Protein AF-A0A4W3GE99-F1 (afdb_monomer)

InterPro domains:
  IPR026507 Piercer of microtubule wall 1/2 [PF14892] (20-109)
  IPR026507 Piercer of microtubule wall 1/2 [PTHR20899] (20-119)

Solvent-accessible surface area (backbone atoms only — not comparable to full-atom values): 10027 Å² total; per-residue (Å²): 135,86,83,80,80,75,81,82,78,76,76,75,73,76,76,73,79,79,79,70,74,77,75,76,92,58,50,24,65,79,81,41,86,54,49,93,77,43,58,66,68,51,36,33,36,82,75,63,76,88,41,48,64,73,96,64,61,80,92,73,64,55,80,74,60,59,64,56,27,62,61,70,45,59,89,74,43,65,47,67,65,89,79,82,83,57,64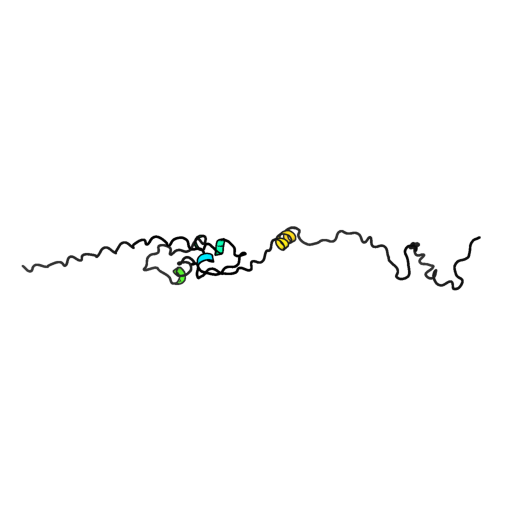,69,59,56,57,52,61,73,71,55,79,90,77,90,84,78,78,92,76,78,74,89,79,58,97,87,56,62,100,82,64,73,84,66,83,81,53,92,89,58,93,65,84,88,70,64,93,80,64,81,84,85,78,133

pLDDT: mean 76.04, std 18.62, range [34.34, 95.44]

Organism: Callorhinchus milii (NCBI:txid7868)

Foldseek 3Di:
DDDDDDDDPPDDDPPDPPCDPPPPFQFLVVVDQADPPDPVCLRTLVVDDDQAQDDDDPVPDDPVSVPSRDRDDSVNRDRDDDDDDCPVVVVVVVVPDDDDPDDPPDDDDDPPDDPPDDPDDDPPVDPDPPPPPPDDDDDD

Nearest PDB structures (foldseek):
  9cpc-assembly1_5D  TM=7.779E-01  e=4.897E-08  Sus scrofa
  7rro-assembly1_z  TM=6.272E-01  e=4.127E-09  Bos taurus
  9cpb-assembly1_4W  TM=7.873E-01  e=5.065E-07  Bos taurus
  8i7r-assembly1_M  TM=6.255E-01  e=1.871E-08  Mus musculus
  7ung-assembly1_z  TM=6.139E-01  e=2.463E-08  Homo sapiens

Radius of gyration: 42.86 Å; Cα contacts (8 Å, |Δi|>4): 68; chains: 1; bounding box: 57×44×152 Å

Secondary structure (DSSP, 8-state):
-------------------PPPPPPPPHHHHS---TT--HHHH-GGG--S-S-----GGG--GGGGTT-S---TTTS-S---PPP-HHHHHHHHT-S-------------TT--TT-------TT---TT--TT-PPPP-

Sequence (140 aa):
MCEVKTPTVTFLDPAEPEIKEPPPPQKTSKTYRVSAELPERFEHPDCFQGYSSRPTNQLYRTSNQSYGSRAPTVHEMPTVYHGRSWNFTKKMMKTGMYRDNGFNMGSEKTFVTGLEDKLTFQDRLNFQKSYLLSGPPHTE

Mean predicted aligned error: 16.87 Å

Structure (mmCIF, N/CA/C/O backbone):
data_AF-A0A4W3GE99-F1
#
_entry.id   AF-A0A4W3GE99-F1
#
loop_
_atom_site.group_PDB
_atom_site.id
_atom_site.type_symbol
_atom_site.label_atom_id
_atom_site.label_alt_id
_atom_site.label_comp_id
_atom_site.label_asym_id
_atom_site.label_entity_id
_atom_site.label_seq_id
_atom_site.pdbx_PDB_ins_code
_atom_site.Cartn_x
_atom_site.Cartn_y
_atom_site.Cartn_z
_atom_site.occupancy
_atom_site.B_iso_or_equiv
_atom_site.auth_seq_id
_atom_site.auth_comp_id
_atom_site.auth_asym_id
_atom_site.auth_atom_id
_atom_site.pdbx_PDB_model_num
ATOM 1 N N . MET A 1 1 ? -28.860 5.212 74.289 1.00 45.84 1 MET A N 1
ATOM 2 C CA . MET A 1 1 ? -27.716 5.207 73.354 1.00 45.84 1 MET A CA 1
ATOM 3 C C . MET A 1 1 ? -28.284 4.882 71.985 1.00 45.84 1 MET A C 1
ATOM 5 O O . MET A 1 1 ? -28.874 3.822 71.846 1.00 45.84 1 MET A O 1
ATOM 9 N N . CYS A 1 2 ? -28.259 5.825 71.042 1.00 42.34 2 CYS A N 1
ATOM 10 C CA . CYS A 1 2 ? -28.809 5.608 69.703 1.00 42.34 2 CYS A CA 1
ATOM 11 C C . CYS A 1 2 ? -27.785 4.838 68.866 1.00 42.34 2 CYS A C 1
ATOM 13 O O . CYS A 1 2 ? -26.681 5.329 68.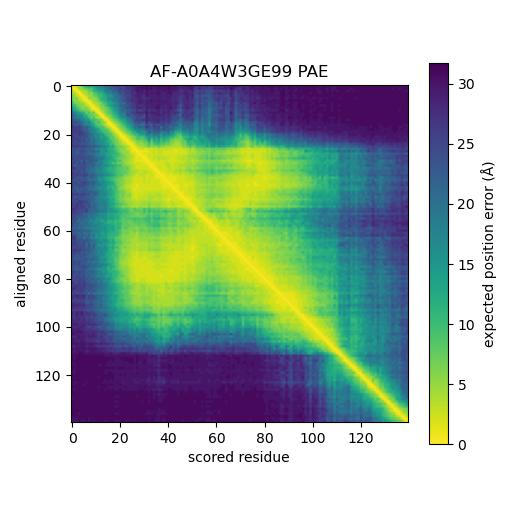643 1.00 42.34 2 CYS A O 1
ATOM 15 N N . GLU A 1 3 ? -28.140 3.633 68.434 1.00 53.50 3 GLU A N 1
ATOM 16 C CA . GLU A 1 3 ? -27.308 2.818 67.553 1.00 53.50 3 GLU A CA 1
ATOM 17 C C . GLU A 1 3 ? -27.311 3.422 66.144 1.00 53.50 3 GLU A C 1
ATOM 19 O O . GLU A 1 3 ? -28.301 3.355 65.413 1.00 53.50 3 GLU A O 1
ATOM 24 N N . VAL A 1 4 ? -26.195 4.043 65.761 1.00 59.41 4 VAL A N 1
ATOM 25 C CA . VAL A 1 4 ? -25.961 4.506 64.391 1.00 59.41 4 VAL A CA 1
ATOM 26 C C . VAL A 1 4 ? -25.648 3.277 63.542 1.00 59.41 4 VAL A C 1
ATOM 28 O O . VAL A 1 4 ? -24.516 2.801 63.509 1.00 59.41 4 VAL A O 1
ATOM 31 N N . LYS A 1 5 ? -26.664 2.736 62.866 1.00 58.53 5 LYS A N 1
ATOM 32 C CA . LYS A 1 5 ? -26.464 1.721 61.826 1.00 58.53 5 LYS A CA 1
ATOM 33 C C . LYS A 1 5 ? -25.779 2.382 60.633 1.00 58.53 5 LYS A C 1
ATOM 35 O O . LYS A 1 5 ? -26.400 3.154 59.906 1.00 58.53 5 LYS A O 1
ATOM 40 N N . THR A 1 6 ? -24.498 2.094 60.442 1.00 55.28 6 THR A N 1
ATOM 41 C CA . THR A 1 6 ? -23.781 2.451 59.220 1.00 55.28 6 THR A CA 1
ATOM 42 C C . THR A 1 6 ? -24.284 1.567 58.075 1.00 55.28 6 THR A C 1
ATOM 44 O O . THR A 1 6 ? -24.297 0.342 58.209 1.00 55.28 6 THR A O 1
ATOM 47 N N . PRO A 1 7 ? -24.733 2.137 56.944 1.00 62.28 7 PRO A N 1
ATOM 48 C CA . PRO A 1 7 ? -25.063 1.332 55.782 1.00 62.28 7 PRO A CA 1
ATOM 49 C C . PRO A 1 7 ? -23.765 0.824 55.149 1.00 62.28 7 PRO A C 1
ATOM 51 O O . PRO A 1 7 ? -22.955 1.600 54.641 1.00 62.28 7 PRO A O 1
ATOM 54 N N . THR A 1 8 ? -23.561 -0.491 55.187 1.00 60.25 8 THR A N 1
ATOM 55 C CA . THR A 1 8 ? -22.536 -1.173 54.397 1.00 60.25 8 THR A CA 1
ATOM 56 C C . THR A 1 8 ? -22.890 -1.015 52.920 1.00 60.25 8 THR A C 1
ATOM 58 O O . THR A 1 8 ? -23.768 -1.701 52.403 1.00 60.25 8 THR A O 1
ATOM 61 N N . VAL A 1 9 ? -22.232 -0.074 52.243 1.00 60.19 9 VAL A N 1
ATOM 62 C CA . VAL A 1 9 ? -22.293 0.057 50.786 1.00 60.19 9 VAL A CA 1
ATOM 63 C C . VAL A 1 9 ? -21.482 -1.095 50.204 1.00 60.19 9 VAL A C 1
ATOM 65 O O . VAL A 1 9 ? -20.256 -1.041 50.147 1.00 60.19 9 VAL A O 1
ATOM 68 N N . THR A 1 10 ? -22.160 -2.171 49.812 1.00 54.59 10 THR A N 1
ATOM 69 C CA . THR A 1 10 ? -21.561 -3.198 48.961 1.00 54.59 10 THR A CA 1
ATOM 70 C C . THR A 1 10 ? -21.415 -2.599 47.572 1.00 54.59 10 THR A C 1
ATOM 72 O O . THR A 1 10 ? -22.394 -2.479 46.833 1.00 54.59 10 THR A O 1
ATOM 75 N N . PHE A 1 11 ? -20.203 -2.164 47.239 1.00 59.34 11 PHE A N 1
ATOM 76 C CA . PHE A 1 11 ? -19.846 -1.871 45.860 1.00 59.34 11 PHE A CA 1
ATOM 77 C C . PHE A 1 11 ? -20.028 -3.168 45.073 1.00 59.34 11 PHE A C 1
ATOM 79 O O . PHE A 1 11 ? -19.371 -4.163 45.358 1.00 59.34 11 PHE A O 1
ATOM 86 N N . LEU A 1 12 ? -20.995 -3.174 44.154 1.00 58.88 12 LEU A N 1
ATOM 87 C CA . LEU A 1 12 ? -21.130 -4.240 43.174 1.00 58.88 12 LEU A CA 1
ATOM 88 C C . LEU A 1 12 ? -19.836 -4.249 42.368 1.00 58.88 12 LEU A C 1
ATOM 90 O O . LEU A 1 12 ? -19.534 -3.261 41.692 1.00 58.88 12 LEU A O 1
ATOM 94 N N . ASP A 1 13 ? -19.073 -5.333 42.485 1.00 60.97 13 ASP A N 1
ATOM 95 C CA . ASP A 1 13 ? -17.907 -5.558 41.647 1.00 60.97 13 ASP A CA 1
ATOM 96 C C . ASP A 1 13 ? -18.340 -5.382 40.183 1.00 60.97 13 ASP A C 1
ATOM 98 O O . ASP A 1 13 ? -19.342 -5.978 39.763 1.00 60.97 13 ASP A O 1
ATOM 102 N N . PRO A 1 14 ? -17.678 -4.503 39.409 1.00 58.12 14 PRO A N 1
ATOM 103 C CA . PRO A 1 14 ? -18.040 -4.303 38.019 1.00 58.12 14 PRO A CA 1
ATOM 104 C C . PRO A 1 14 ? -17.878 -5.641 37.308 1.00 58.12 14 PRO A C 1
ATOM 106 O O . PRO A 1 14 ? -16.786 -6.205 37.305 1.00 58.12 14 PRO A O 1
ATOM 109 N N . ALA A 1 15 ? -18.982 -6.143 36.745 1.00 58.69 15 ALA A N 1
ATOM 110 C CA . ALA A 1 15 ? -19.016 -7.375 35.975 1.00 58.69 15 ALA A CA 1
ATOM 111 C C . ALA A 1 15 ? -17.816 -7.407 35.025 1.00 58.69 15 ALA A C 1
ATOM 113 O O . ALA A 1 15 ? -17.665 -6.530 34.168 1.00 58.69 15 ALA A O 1
ATOM 114 N N . GLU A 1 16 ? -16.943 -8.387 35.244 1.00 60.66 16 GLU A N 1
ATOM 115 C CA . GLU A 1 16 ? -15.781 -8.633 34.409 1.00 60.66 16 GLU A CA 1
ATOM 116 C C . GLU A 1 16 ? -16.275 -8.730 32.958 1.00 60.66 16 GLU A C 1
ATOM 118 O O . GLU A 1 16 ? -17.230 -9.469 32.692 1.00 60.66 16 GLU A O 1
ATOM 123 N N . PRO A 1 17 ? -15.744 -7.916 32.028 1.00 61.47 17 PRO A N 1
ATOM 124 C CA . PRO A 1 17 ? -16.259 -7.889 30.674 1.00 61.47 17 PRO A CA 1
ATOM 125 C C . PRO A 1 17 ? -16.042 -9.268 30.065 1.00 61.47 17 PRO A C 1
ATOM 127 O O . PRO A 1 17 ? -14.910 -9.675 29.826 1.00 61.47 17 PRO A O 1
ATOM 130 N N . GLU A 1 18 ? -17.143 -9.975 29.829 1.00 58.81 18 GLU A N 1
ATOM 131 C CA . GLU A 1 18 ? -17.174 -11.253 29.133 1.00 58.81 18 GLU A CA 1
ATOM 132 C C . GLU A 1 18 ? -16.424 -11.084 27.799 1.00 58.81 18 GLU A C 1
ATOM 134 O O . GLU A 1 18 ? -16.911 -10.428 26.868 1.00 58.81 18 GLU A O 1
ATOM 139 N N . ILE A 1 19 ? -15.194 -11.603 27.720 1.00 53.91 19 ILE A N 1
ATOM 140 C CA . ILE A 1 19 ? -14.388 -11.586 26.499 1.00 53.91 19 ILE A CA 1
ATOM 141 C C . ILE A 1 19 ? -15.041 -12.595 25.560 1.00 53.91 19 ILE A C 1
ATOM 143 O O . ILE A 1 19 ? -14.699 -13.774 25.547 1.00 53.91 19 ILE A O 1
ATOM 147 N N . LYS A 1 20 ? -16.039 -12.141 24.800 1.00 59.69 20 LYS A N 1
ATOM 148 C CA . LYS A 1 20 ? -16.604 -12.926 23.705 1.00 59.69 20 LYS A CA 1
ATOM 149 C C . LYS A 1 20 ? -15.466 -13.190 22.734 1.00 59.69 20 LYS A C 1
ATOM 151 O O . LYS A 1 20 ? -14.881 -12.234 22.218 1.00 59.69 20 LYS A O 1
ATOM 156 N N . GLU A 1 21 ? -15.132 -14.465 22.541 1.00 60.72 21 GLU A N 1
ATOM 157 C CA . GLU A 1 21 ? -14.109 -14.851 21.577 1.00 60.72 21 GLU A CA 1
ATOM 158 C C . GLU A 1 21 ? -14.403 -14.164 20.239 1.00 60.72 21 GLU A C 1
ATOM 160 O O . GLU A 1 21 ? -15.570 -14.093 19.823 1.00 60.72 21 GLU A O 1
ATOM 165 N N . PRO A 1 22 ? -13.377 -13.585 19.592 1.00 66.44 22 PRO A N 1
ATOM 166 C CA . PRO A 1 22 ? -13.578 -12.910 18.327 1.00 66.44 22 PRO A CA 1
ATOM 167 C C . PRO A 1 22 ? -14.222 -13.894 17.344 1.00 66.44 22 PRO A C 1
ATOM 169 O O . PRO A 1 22 ? -13.836 -15.066 17.307 1.00 66.44 22 PRO A O 1
ATOM 172 N N . PRO A 1 23 ? -15.221 -13.447 16.563 1.00 69.31 23 PRO A N 1
ATOM 173 C CA . PRO A 1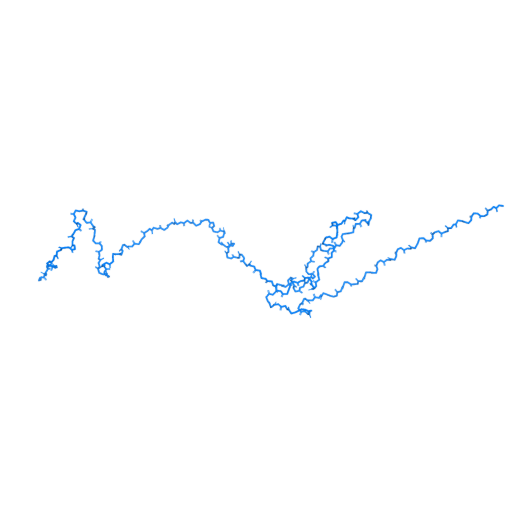 23 ? -15.864 -14.309 15.590 1.00 69.31 23 PRO A CA 1
ATOM 174 C C . PRO A 1 23 ? -14.804 -14.907 14.656 1.00 69.31 23 PRO A C 1
ATOM 176 O O . PRO A 1 23 ? -13.820 -14.235 14.336 1.00 69.31 23 PRO A O 1
ATOM 179 N N . PRO A 1 24 ? -14.989 -16.161 14.213 1.00 73.75 24 PRO A N 1
ATOM 180 C CA . PRO A 1 24 ? -14.023 -16.819 13.349 1.00 73.75 24 PRO A CA 1
ATOM 181 C C . PRO A 1 24 ? -13.785 -15.990 12.079 1.00 73.75 24 PRO A C 1
ATOM 183 O O . PRO A 1 24 ? -14.735 -15.377 11.578 1.00 73.75 24 PRO A O 1
ATOM 186 N N . PRO A 1 25 ? -12.554 -15.997 11.536 1.00 75.69 25 PRO A N 1
ATOM 187 C CA . PRO A 1 25 ? -12.173 -15.171 10.396 1.00 75.69 25 PRO A CA 1
ATOM 188 C C . PRO A 1 25 ? -13.109 -15.413 9.207 1.00 75.69 25 PRO A C 1
ATOM 190 O O . PRO A 1 25 ? -13.246 -16.538 8.704 1.00 75.69 25 PRO A O 1
ATOM 193 N N . GLN A 1 26 ? -13.795 -14.353 8.774 1.00 84.88 26 GLN A N 1
ATOM 194 C CA . GLN A 1 26 ? -14.807 -14.424 7.721 1.00 84.88 26 GLN A CA 1
ATOM 195 C C . GLN A 1 26 ? -14.222 -13.951 6.395 1.00 84.88 26 GLN A C 1
ATOM 197 O O . GLN A 1 26 ? -13.692 -12.850 6.293 1.00 84.88 26 GLN A O 1
ATOM 202 N N . LYS A 1 27 ? -14.366 -14.772 5.353 1.00 91.06 27 LYS A N 1
ATOM 203 C CA . LYS A 1 27 ? -13.988 -14.385 3.990 1.00 91.06 27 LYS A CA 1
ATOM 204 C C . LYS A 1 27 ? -15.104 -13.594 3.327 1.00 91.06 27 LYS A C 1
ATOM 206 O O . LYS A 1 27 ? -16.267 -13.992 3.416 1.00 91.06 27 LYS A O 1
ATOM 211 N N . THR A 1 28 ? -14.757 -12.560 2.570 1.00 93.06 28 THR A N 1
ATOM 212 C CA . THR A 1 28 ? -15.757 -11.775 1.829 1.00 93.06 28 THR A CA 1
ATOM 213 C C . THR A 1 28 ? -16.438 -12.568 0.723 1.00 93.06 28 THR A C 1
ATOM 215 O O . THR A 1 28 ? -17.649 -12.448 0.545 1.00 93.06 28 THR A O 1
ATOM 218 N N . SER A 1 29 ? -15.694 -13.457 0.066 1.00 92.69 29 SER A N 1
ATOM 219 C CA . SER A 1 29 ? -16.176 -14.369 -0.978 1.00 92.69 29 SER A CA 1
ATOM 220 C C . SER A 1 29 ? -17.246 -15.361 -0.496 1.00 92.69 29 SER A C 1
ATOM 222 O O . SER A 1 29 ? -18.024 -15.861 -1.305 1.00 92.69 29 SER A O 1
ATOM 224 N N . LYS A 1 30 ? -17.328 -15.638 0.817 1.00 92.44 30 LYS A N 1
ATOM 225 C CA . LYS A 1 30 ? -18.384 -16.489 1.399 1.00 92.44 30 LYS A CA 1
ATOM 226 C C . LYS A 1 30 ? -19.728 -15.769 1.503 1.00 92.44 30 LYS A C 1
ATOM 228 O O . LYS A 1 30 ? -20.767 -16.408 1.372 1.00 92.44 30 LYS A O 1
ATOM 233 N N . THR A 1 31 ? -19.705 -14.464 1.761 1.00 92.06 31 THR A N 1
ATOM 234 C CA . THR A 1 31 ? -20.912 -13.656 1.996 1.00 92.06 31 THR A CA 1
ATOM 235 C C . THR A 1 31 ? -21.384 -12.965 0.721 1.00 92.06 31 THR A C 1
ATOM 237 O O . THR A 1 31 ? -22.585 -12.842 0.486 1.00 92.06 31 THR A O 1
ATOM 240 N N . TYR A 1 32 ? -20.447 -12.526 -0.119 1.00 94.81 32 TYR A N 1
ATOM 241 C CA . TYR A 1 32 ? -20.713 -11.733 -1.312 1.00 94.81 32 TYR A CA 1
ATOM 242 C C . TYR A 1 32 ? -20.122 -12.366 -2.565 1.00 94.81 32 TYR A C 1
ATOM 244 O O . TYR A 1 32 ? -19.137 -13.098 -2.526 1.00 94.81 32 TYR A O 1
ATOM 252 N N . ARG A 1 33 ? -20.707 -12.019 -3.716 1.00 95.12 33 ARG A N 1
ATOM 253 C CA . ARG A 1 33 ? -20.108 -12.315 -5.019 1.00 95.12 33 ARG A CA 1
ATOM 254 C C . ARG A 1 33 ? -18.978 -11.323 -5.273 1.00 95.12 33 ARG A C 1
ATOM 256 O O . ARG A 1 33 ? -19.214 -10.119 -5.325 1.00 95.12 33 ARG A O 1
ATOM 263 N N . VAL A 1 34 ? -17.771 -11.848 -5.424 1.00 95.06 34 VAL A N 1
ATOM 264 C CA . VAL A 1 34 ? -16.524 -11.085 -5.522 1.00 95.06 34 VAL A CA 1
ATOM 265 C C . VAL A 1 34 ? -15.840 -11.378 -6.859 1.00 95.06 34 VAL A C 1
ATOM 267 O O . VAL A 1 34 ? -15.941 -12.491 -7.377 1.00 95.06 34 VAL A O 1
ATOM 270 N N . SER A 1 35 ? -15.156 -10.385 -7.436 1.00 94.25 35 SER A N 1
ATOM 271 C CA . SER A 1 35 ? -14.347 -10.575 -8.649 1.00 94.25 35 SER A CA 1
ATOM 272 C C . SER A 1 35 ? -13.129 -11.467 -8.390 1.00 94.25 35 SER A C 1
ATOM 274 O O . SER A 1 35 ? -12.460 -11.293 -7.376 1.00 94.25 35 SER A O 1
ATOM 276 N N . ALA A 1 36 ? -12.759 -12.324 -9.347 1.00 90.94 36 ALA A N 1
ATOM 277 C CA . ALA A 1 36 ? -11.567 -13.176 -9.239 1.00 90.94 36 ALA A CA 1
ATOM 278 C C . ALA A 1 36 ? -10.247 -12.388 -9.089 1.00 90.94 36 ALA A C 1
ATOM 280 O O . ALA A 1 36 ? -9.275 -12.911 -8.561 1.00 90.94 36 ALA A O 1
ATOM 281 N N . GLU A 1 37 ? -10.214 -11.130 -9.537 1.00 92.69 37 GLU A N 1
ATOM 282 C CA . GLU A 1 37 ? -9.041 -10.249 -9.459 1.00 92.69 37 GLU A CA 1
ATOM 283 C C . GLU A 1 37 ? -8.965 -9.441 -8.150 1.00 92.69 37 GLU A C 1
ATOM 285 O O . GLU A 1 37 ? -8.126 -8.546 -8.024 1.00 92.69 37 GLU A O 1
ATOM 290 N N . LEU A 1 38 ? -9.844 -9.705 -7.172 1.00 94.12 38 LEU A N 1
ATOM 291 C CA . LEU A 1 38 ? -9.822 -8.975 -5.908 1.00 94.12 38 LEU A CA 1
ATOM 292 C C . LEU A 1 38 ? -8.527 -9.305 -5.136 1.00 94.12 38 LEU A C 1
ATOM 294 O O . LEU A 1 38 ? -8.244 -10.478 -4.896 1.00 94.12 38 LEU A O 1
ATOM 298 N N . PRO A 1 39 ? -7.746 -8.299 -4.698 1.00 94.56 39 PRO A N 1
ATOM 299 C CA . PRO A 1 39 ? -6.594 -8.538 -3.839 1.00 94.56 39 PRO A CA 1
ATOM 300 C C . PRO A 1 39 ? -6.966 -9.301 -2.564 1.00 94.56 39 PRO A C 1
ATOM 302 O O . PRO A 1 39 ? -7.932 -8.945 -1.890 1.00 94.56 39 PRO A O 1
ATOM 305 N N . GLU A 1 40 ? -6.128 -10.264 -2.172 1.00 93.88 40 GLU A N 1
ATOM 306 C CA . GLU A 1 40 ? -6.321 -11.127 -0.991 1.00 93.88 40 GLU A CA 1
ATOM 307 C C . GLU A 1 40 ? -6.572 -10.331 0.302 1.00 93.88 40 GLU A C 1
ATOM 309 O O . GLU A 1 40 ? -7.364 -10.728 1.154 1.00 93.88 40 GLU A O 1
ATOM 314 N N . ARG A 1 41 ? -5.976 -9.136 0.408 1.00 93.44 41 ARG A N 1
ATOM 315 C CA . ARG A 1 41 ? -6.196 -8.212 1.528 1.00 93.44 41 ARG A CA 1
ATOM 316 C C . ARG A 1 41 ? -7.676 -7.854 1.722 1.00 93.44 41 ARG A C 1
ATOM 318 O O . ARG A 1 41 ? -8.119 -7.710 2.852 1.00 93.44 41 ARG A O 1
ATOM 325 N N . PHE A 1 42 ? -8.435 -7.696 0.639 1.00 94.38 42 PHE A N 1
ATOM 326 C CA . PHE A 1 42 ? -9.871 -7.411 0.701 1.00 94.38 42 PHE A CA 1
ATOM 327 C C . PHE A 1 42 ? -10.719 -8.685 0.797 1.00 94.38 42 PHE A C 1
ATOM 329 O O . PHE A 1 42 ? -11.898 -8.600 1.125 1.00 94.38 42 PHE A O 1
ATOM 336 N N . GLU A 1 43 ? -10.147 -9.864 0.540 1.00 94.12 43 GLU A N 1
ATOM 337 C CA . GLU A 1 43 ? -10.823 -11.135 0.815 1.00 94.12 43 GLU A CA 1
ATOM 338 C C . GLU A 1 43 ? -10.856 -11.447 2.318 1.00 94.12 43 GLU A C 1
ATOM 340 O O . GLU A 1 43 ? -11.838 -11.999 2.826 1.00 94.12 43 GLU A O 1
ATOM 345 N N . HIS A 1 44 ? -9.803 -11.041 3.026 1.00 93.19 44 HIS A N 1
ATOM 346 C CA . HIS A 1 44 ? -9.569 -11.324 4.436 1.00 93.19 44 HIS A CA 1
ATOM 347 C C . HIS A 1 44 ? -9.531 -10.031 5.272 1.00 93.19 44 HIS A C 1
ATOM 349 O O . HIS A 1 44 ? -8.448 -9.483 5.476 1.00 93.19 44 HIS A O 1
ATOM 355 N N . PRO A 1 45 ? -10.666 -9.532 5.805 1.00 91.31 45 PRO A N 1
ATOM 356 C CA . PRO A 1 45 ? -10.694 -8.285 6.579 1.00 91.31 45 PRO A CA 1
ATOM 357 C C . PRO A 1 45 ? -9.802 -8.332 7.833 1.00 91.31 45 PRO A C 1
ATOM 359 O O . PRO A 1 45 ? -9.286 -7.302 8.260 1.00 91.31 45 PRO A O 1
ATOM 362 N N . ASP A 1 46 ? -9.532 -9.523 8.367 1.00 89.19 46 ASP A N 1
ATOM 363 C CA . ASP A 1 46 ? -8.698 -9.722 9.560 1.00 89.19 46 ASP A CA 1
ATOM 364 C C . ASP A 1 46 ? -7.231 -9.305 9.359 1.00 89.19 46 ASP A C 1
ATOM 366 O O . ASP A 1 46 ? -6.509 -9.055 10.324 1.00 89.19 46 ASP A O 1
ATOM 370 N N . CYS A 1 47 ? -6.764 -9.191 8.109 1.00 89.62 47 CYS A N 1
ATOM 371 C CA . CYS A 1 47 ? -5.404 -8.728 7.831 1.00 89.62 47 CYS A CA 1
ATOM 372 C C . CYS A 1 47 ? -5.218 -7.215 8.076 1.00 89.62 47 CYS A C 1
ATOM 374 O O . CYS A 1 47 ? -4.084 -6.726 8.111 1.00 89.62 47 CYS A O 1
ATOM 376 N N . PHE A 1 48 ? -6.306 -6.451 8.240 1.00 89.56 48 PHE A N 1
ATOM 377 C CA . PHE A 1 48 ? -6.252 -5.028 8.560 1.00 89.56 48 PHE A CA 1
ATOM 378 C C . PHE A 1 48 ? -5.982 -4.813 10.053 1.00 89.56 48 PHE A C 1
ATOM 380 O O . PHE A 1 48 ? -6.855 -4.948 10.902 1.00 89.56 48 PHE A O 1
ATOM 387 N N . GLN A 1 49 ? -4.751 -4.419 10.366 1.00 88.94 49 GLN A N 1
ATOM 388 C CA . GLN A 1 49 ? -4.307 -4.136 11.730 1.00 88.94 49 GLN A CA 1
ATOM 389 C C . GLN A 1 49 ? -4.461 -2.652 12.092 1.00 88.94 49 GLN A C 1
ATOM 391 O O . GLN A 1 49 ? -4.595 -1.791 11.224 1.00 88.94 49 GLN A O 1
ATOM 396 N N . GLY A 1 50 ? -4.390 -2.347 13.391 1.00 89.06 50 GLY A N 1
ATOM 397 C CA . GLY A 1 50 ? -4.406 -0.972 13.910 1.00 89.06 50 GLY A CA 1
ATOM 398 C C . GLY A 1 50 ? -5.795 -0.432 14.248 1.00 89.06 50 GLY A C 1
ATOM 399 O O . GLY A 1 50 ? -5.899 0.676 14.769 1.00 89.06 50 GLY A O 1
ATOM 400 N N . TYR A 1 51 ? -6.837 -1.226 14.007 1.00 89.94 51 TYR A N 1
ATOM 401 C CA . TYR A 1 51 ? -8.190 -0.921 14.431 1.00 89.94 51 TYR A CA 1
ATOM 402 C C . TYR A 1 51 ? -8.461 -1.529 15.800 1.00 89.94 51 TYR A C 1
ATOM 404 O O . TYR A 1 51 ? -8.607 -2.741 15.943 1.00 89.94 51 TYR A O 1
ATOM 412 N N . SER A 1 52 ? -8.506 -0.686 16.817 1.00 83.81 52 SER A N 1
ATOM 413 C CA . SER A 1 52 ? -8.937 -1.070 18.154 1.00 83.81 52 SER A CA 1
ATOM 414 C C . SER A 1 52 ? -9.195 0.180 18.978 1.00 83.81 52 SER A C 1
ATOM 416 O O . SER A 1 52 ? -8.585 1.234 18.773 1.00 83.81 52 SER A O 1
ATOM 418 N N . SER A 1 53 ? -10.100 0.073 19.947 1.00 81.06 53 SER A N 1
ATOM 419 C CA . SER A 1 53 ? -10.175 1.090 20.985 1.00 81.06 53 SER A CA 1
ATOM 420 C C . SER A 1 53 ? -8.920 0.974 21.839 1.00 81.06 53 SER A C 1
ATOM 422 O O . SER A 1 53 ? -8.712 -0.039 22.509 1.00 81.06 53 SER A O 1
ATOM 424 N N . ARG A 1 54 ? -8.089 2.019 21.845 1.00 84.06 54 ARG A N 1
ATOM 425 C CA . ARG A 1 54 ? -7.022 2.111 22.842 1.00 84.06 54 ARG A CA 1
ATOM 426 C C . ARG A 1 54 ? -7.659 2.153 24.236 1.00 84.06 54 ARG A C 1
ATOM 428 O O . ARG A 1 54 ? -8.708 2.785 24.390 1.00 84.06 54 ARG A O 1
ATOM 435 N N . PRO A 1 55 ? -7.057 1.499 25.242 1.00 82.81 55 PRO A N 1
ATOM 436 C CA . PRO A 1 55 ? -7.532 1.596 26.611 1.00 82.81 55 PRO A CA 1
ATOM 437 C C . PRO A 1 55 ? -7.278 3.022 27.107 1.00 82.81 55 PRO A C 1
ATOM 439 O O . PRO A 1 55 ? -6.152 3.413 27.403 1.00 82.81 55 PRO A O 1
ATOM 442 N N . THR A 1 56 ? -8.335 3.825 27.137 1.00 85.12 56 THR A N 1
ATOM 443 C CA . THR A 1 56 ? -8.329 5.192 27.657 1.00 85.12 56 THR A CA 1
ATOM 444 C C . THR A 1 56 ? -9.329 5.290 28.794 1.00 85.12 56 THR A C 1
ATOM 446 O O . THR A 1 56 ? -10.364 4.623 28.783 1.00 85.12 56 THR A O 1
ATOM 449 N N . ASN A 1 57 ? -9.048 6.153 29.767 1.00 89.19 57 ASN A N 1
ATOM 450 C CA . ASN A 1 57 ? -10.001 6.444 30.830 1.00 89.19 57 ASN A CA 1
ATOM 451 C C . ASN A 1 57 ? -11.314 6.967 30.219 1.00 89.19 57 ASN A C 1
ATOM 453 O O . ASN A 1 57 ? -11.298 7.874 29.384 1.00 89.19 57 ASN A O 1
ATOM 457 N N . GLN A 1 58 ? -12.440 6.394 30.649 1.00 87.06 58 GLN A N 1
ATOM 458 C CA . GLN A 1 58 ? -13.775 6.724 30.150 1.00 87.06 58 GLN A CA 1
ATOM 459 C C . GLN A 1 58 ? -14.113 8.217 30.317 1.00 87.06 58 GLN A C 1
ATOM 461 O O . GLN A 1 58 ? -14.773 8.781 29.448 1.00 87.06 58 GLN A O 1
ATOM 466 N N . LEU A 1 59 ? -13.598 8.874 31.365 1.00 93.75 59 LEU A N 1
ATOM 467 C CA . LEU A 1 59 ? -13.792 10.307 31.633 1.00 93.75 59 LEU A CA 1
ATOM 468 C C . LEU A 1 59 ? -13.028 11.222 30.664 1.00 93.75 59 LEU A C 1
ATOM 470 O O . LEU A 1 59 ? -13.417 12.369 30.469 1.00 93.75 59 LEU A O 1
ATOM 474 N N . TYR A 1 60 ? -11.957 10.723 30.044 1.00 90.31 60 TYR A N 1
ATOM 475 C CA . TYR A 1 60 ? -11.127 11.469 29.090 1.00 90.31 60 TYR A CA 1
ATOM 476 C C . TYR A 1 60 ? -11.327 10.978 27.646 1.00 90.31 60 TYR A C 1
ATOM 478 O O . TYR A 1 60 ? -10.457 11.157 26.785 1.00 90.31 60 TYR A O 1
ATOM 486 N N . ARG A 1 61 ? -12.469 10.336 27.363 1.00 90.38 61 ARG A N 1
ATOM 487 C CA . ARG A 1 61 ? -12.810 9.878 26.016 1.00 90.38 61 ARG A CA 1
ATOM 488 C C . ARG A 1 61 ? -13.183 11.069 25.137 1.00 90.38 61 ARG A C 1
ATOM 490 O O . ARG A 1 61 ? -14.130 11.791 25.426 1.00 90.38 61 ARG A O 1
ATOM 497 N N . THR A 1 62 ? -12.462 11.256 24.037 1.00 90.94 62 THR A N 1
ATOM 498 C CA . THR A 1 62 ? -12.788 12.287 23.041 1.00 90.94 62 THR A CA 1
ATOM 499 C C . THR A 1 62 ? -13.583 11.692 21.881 1.00 90.94 62 THR A C 1
ATOM 501 O O . THR A 1 62 ? -13.522 10.491 21.614 1.00 90.94 62 THR A O 1
ATOM 504 N N . SER A 1 63 ? -14.314 12.529 21.143 1.00 91.56 63 SER A N 1
ATOM 505 C CA . SER A 1 63 ? -15.041 12.109 19.935 1.00 91.56 63 SER A CA 1
ATOM 506 C C . SER A 1 63 ? -14.109 11.538 18.864 1.00 91.56 63 SER A C 1
ATOM 508 O O . SER A 1 63 ? -14.456 10.564 18.199 1.00 91.56 63 SER A O 1
ATOM 510 N N . ASN A 1 64 ? -12.890 12.071 18.748 1.00 92.00 64 ASN A N 1
ATOM 511 C CA . ASN A 1 64 ? -11.897 11.609 17.778 1.00 92.00 64 ASN A CA 1
ATOM 512 C C . ASN A 1 64 ? -11.426 10.171 18.033 1.00 92.00 64 ASN A C 1
ATOM 514 O O . ASN A 1 64 ? -11.022 9.493 17.094 1.00 92.00 64 ASN A O 1
ATOM 518 N N . GLN A 1 65 ? -11.522 9.673 19.270 1.00 89.69 65 GLN A N 1
ATOM 519 C CA . GLN A 1 65 ? -11.204 8.276 19.594 1.00 89.69 65 GLN A CA 1
ATOM 520 C C . GLN A 1 65 ? -12.227 7.282 19.020 1.00 89.69 65 GLN A C 1
ATOM 522 O O . GLN A 1 65 ? -12.016 6.076 19.104 1.00 89.69 65 GLN A O 1
ATOM 527 N N . SER A 1 66 ? -13.346 7.751 18.453 1.00 90.06 66 SER A N 1
ATOM 528 C CA . SER A 1 66 ? -14.280 6.888 17.721 1.00 90.06 66 SER A CA 1
ATOM 529 C C . SER A 1 66 ? -13.721 6.445 16.365 1.00 90.06 66 SER A C 1
ATOM 531 O O . SER A 1 66 ? -13.944 5.298 15.964 1.00 90.06 66 SER A O 1
ATOM 533 N N . TYR A 1 67 ? -12.949 7.302 15.689 1.00 92.69 67 TYR A N 1
ATOM 534 C CA . TYR A 1 67 ? -12.330 6.980 14.407 1.00 92.69 67 TYR A CA 1
ATOM 535 C C . TYR A 1 67 ? -11.307 5.854 14.576 1.00 92.69 67 TYR A C 1
ATOM 537 O O . TYR A 1 67 ? -10.486 5.878 15.488 1.00 92.69 67 TYR A O 1
ATOM 545 N N . GLY A 1 68 ? -11.373 4.843 13.707 1.00 91.25 68 GLY A N 1
ATOM 546 C CA . GLY A 1 68 ? -10.463 3.692 13.746 1.00 91.25 68 GLY A CA 1
ATOM 547 C C . GLY A 1 68 ? -10.642 2.761 14.954 1.00 91.25 68 GLY A C 1
ATOM 548 O O . GLY A 1 68 ? -9.910 1.787 15.070 1.00 91.25 68 GLY A O 1
ATOM 549 N N . SER A 1 69 ? -11.613 3.009 15.841 1.00 91.19 69 SER A N 1
ATOM 550 C CA . SER A 1 69 ? -11.832 2.160 17.024 1.00 91.19 69 SER A CA 1
ATOM 551 C C . SER A 1 69 ? -12.411 0.778 16.697 1.00 91.19 69 SER A C 1
ATOM 553 O O . SER A 1 69 ? -12.284 -0.143 17.503 1.00 91.19 69 SER A O 1
ATOM 555 N N . ARG A 1 70 ? -13.050 0.628 15.530 1.00 90.56 70 ARG A N 1
ATOM 556 C CA . ARG A 1 70 ? -13.720 -0.598 15.078 1.00 90.56 70 ARG A CA 1
ATOM 557 C C . ARG A 1 70 ? -12.958 -1.194 13.903 1.00 90.56 70 ARG A C 1
ATOM 559 O O . ARG A 1 70 ? -12.622 -0.465 12.972 1.00 90.56 70 ARG A O 1
ATOM 566 N N . ALA A 1 71 ? -12.698 -2.496 13.969 1.00 91.38 71 ALA A N 1
ATOM 567 C CA . ALA A 1 71 ? -12.079 -3.237 12.881 1.00 91.38 71 ALA A CA 1
ATOM 568 C C . ALA A 1 71 ? -13.041 -3.380 11.700 1.00 91.38 71 ALA A C 1
ATOM 570 O O . ALA A 1 71 ? -14.252 -3.502 11.922 1.00 91.38 71 ALA A O 1
ATOM 571 N N . PRO A 1 72 ? -12.516 -3.356 10.465 1.00 92.75 72 PRO A N 1
ATOM 572 C CA . PRO A 1 72 ? -13.359 -3.445 9.301 1.00 92.75 72 PRO A CA 1
ATOM 573 C C . PRO A 1 72 ? -13.948 -4.844 9.143 1.00 92.75 72 PRO A C 1
ATOM 575 O O . PRO A 1 72 ? -13.331 -5.844 9.508 1.00 92.75 72 PRO A O 1
ATOM 578 N N . THR A 1 73 ? -15.155 -4.913 8.588 1.00 92.00 73 THR A N 1
ATOM 579 C CA .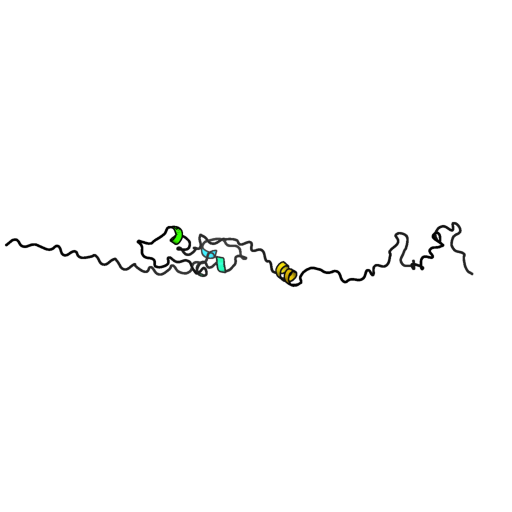 THR A 1 73 ? -15.900 -6.174 8.436 1.00 92.00 73 THR A CA 1
ATOM 580 C C . THR A 1 73 ? -16.079 -6.562 6.973 1.00 92.00 73 THR A C 1
ATOM 582 O O . THR A 1 73 ? -15.851 -5.765 6.064 1.00 92.00 73 THR A O 1
ATOM 585 N N . VAL A 1 74 ? -16.549 -7.790 6.731 1.00 93.94 74 VAL A N 1
ATOM 586 C CA . VAL A 1 74 ? -16.867 -8.290 5.382 1.00 93.94 74 VAL A CA 1
ATOM 587 C C . VAL A 1 74 ? -17.838 -7.377 4.622 1.00 93.94 74 VAL A C 1
ATOM 589 O O . VAL A 1 74 ? -17.767 -7.290 3.401 1.00 93.94 74 VAL A O 1
ATOM 592 N N . HIS A 1 75 ? -18.716 -6.670 5.333 1.00 93.81 75 HIS A N 1
ATOM 593 C CA . HIS A 1 75 ? -19.708 -5.765 4.749 1.00 93.81 75 HIS A CA 1
ATOM 594 C C . HIS A 1 75 ? -19.130 -4.409 4.320 1.00 93.81 75 HIS A C 1
ATOM 596 O O . HIS A 1 75 ? -19.759 -3.694 3.546 1.00 93.81 75 HIS A O 1
ATOM 602 N N . GLU A 1 76 ? -17.944 -4.055 4.814 1.00 93.19 76 GLU A N 1
ATOM 603 C CA . GLU A 1 76 ? -17.237 -2.823 4.452 1.00 93.19 76 GLU A CA 1
ATOM 604 C C . GLU A 1 76 ? -16.215 -3.053 3.329 1.00 93.19 76 GLU A C 1
ATOM 606 O O . GLU A 1 76 ? -15.784 -2.103 2.675 1.00 93.19 76 GLU A O 1
ATOM 611 N N . MET A 1 77 ? -15.817 -4.309 3.100 1.00 94.44 77 MET A N 1
ATOM 612 C CA . MET A 1 77 ? -14.854 -4.663 2.062 1.00 94.44 77 MET A CA 1
ATOM 613 C C . MET A 1 77 ? -15.444 -4.501 0.652 1.00 94.44 77 MET A C 1
ATOM 615 O O . MET A 1 77 ? -16.595 -4.872 0.408 1.00 94.44 77 MET A O 1
ATOM 619 N N . PRO A 1 78 ? -14.655 -3.996 -0.314 1.00 95.19 78 PRO A N 1
ATOM 620 C CA . PRO A 1 78 ? -15.098 -3.882 -1.695 1.00 95.19 78 PRO A CA 1
ATOM 621 C C . PRO A 1 78 ? -15.220 -5.262 -2.354 1.00 95.19 78 PRO A C 1
ATOM 623 O O . PRO A 1 78 ? -14.394 -6.147 -2.140 1.00 95.19 78 PRO A O 1
ATOM 626 N N . THR A 1 79 ? -16.215 -5.426 -3.227 1.00 95.06 79 THR A N 1
ATOM 627 C CA . THR A 1 79 ? -16.397 -6.650 -4.030 1.00 95.06 79 THR A CA 1
ATOM 628 C C . THR A 1 79 ? -15.559 -6.663 -5.309 1.00 95.06 79 THR A C 1
ATOM 630 O O . THR A 1 79 ? -15.318 -7.729 -5.877 1.00 95.06 79 THR A O 1
ATOM 633 N N . VAL A 1 80 ? -15.111 -5.486 -5.758 1.00 95.44 80 VAL A N 1
ATOM 634 C CA . VAL A 1 80 ? -14.275 -5.277 -6.947 1.00 95.44 80 VAL A CA 1
ATOM 635 C C . VAL A 1 80 ? -13.255 -4.177 -6.652 1.00 95.44 80 VAL A C 1
ATOM 637 O O . VAL A 1 80 ? -13.590 -3.164 -6.037 1.00 95.44 80 VAL A O 1
ATOM 640 N N . TYR A 1 81 ? -12.015 -4.351 -7.112 1.00 94.94 81 TYR A N 1
ATOM 641 C CA . TYR A 1 81 ? -10.946 -3.367 -6.943 1.00 94.94 81 TYR A CA 1
ATOM 642 C C . TYR A 1 81 ? -10.198 -3.118 -8.257 1.00 94.94 81 TYR A C 1
ATOM 644 O O . TYR A 1 81 ? -9.511 -3.995 -8.771 1.00 94.94 81 TYR A O 1
ATOM 652 N N . HIS A 1 82 ? -10.278 -1.891 -8.773 1.00 93.94 82 HIS A N 1
ATOM 653 C CA . HIS A 1 82 ? -9.579 -1.477 -9.993 1.00 93.94 82 HIS A CA 1
ATOM 654 C C . HIS A 1 82 ? -8.288 -0.720 -9.664 1.00 93.94 82 HIS A C 1
ATOM 656 O O . HIS A 1 82 ? -8.187 0.501 -9.813 1.00 93.94 82 HIS A O 1
ATOM 662 N N . GLY A 1 83 ? -7.284 -1.458 -9.189 1.00 92.19 83 GLY A N 1
ATOM 663 C CA . GLY A 1 83 ? -5.952 -0.916 -8.938 1.00 92.19 83 GLY A CA 1
ATOM 664 C C . GLY A 1 83 ? -5.237 -0.541 -10.237 1.00 92.19 83 GLY A C 1
ATOM 665 O O . GLY A 1 83 ? -5.096 -1.358 -11.142 1.00 92.19 83 GLY A O 1
ATOM 666 N N . ARG A 1 84 ? -4.726 0.690 -10.334 1.00 93.06 84 ARG A N 1
ATOM 667 C CA . ARG A 1 84 ? -3.869 1.098 -11.459 1.00 93.06 84 ARG A CA 1
ATOM 668 C C . ARG A 1 84 ? -2.424 0.717 -11.164 1.00 93.06 84 ARG A C 1
ATOM 670 O O . ARG A 1 84 ? -1.842 1.206 -10.196 1.00 93.06 84 ARG A O 1
ATOM 677 N N . SER A 1 85 ? -1.817 -0.110 -12.013 1.00 92.12 85 SER A N 1
ATOM 678 C CA . SER A 1 85 ? -0.395 -0.426 -11.882 1.00 92.12 85 SER A CA 1
ATOM 679 C C . SER A 1 85 ? 0.461 0.753 -12.363 1.00 92.12 85 SER A C 1
ATOM 681 O O . SER A 1 85 ? 0.275 1.293 -13.450 1.00 92.12 85 SER A O 1
ATOM 683 N N . TRP A 1 86 ? 1.417 1.174 -11.535 1.00 94.88 86 TRP A N 1
ATOM 684 C CA . TRP A 1 86 ? 2.388 2.227 -11.872 1.00 94.88 86 TRP A CA 1
ATOM 685 C C . TRP A 1 86 ? 3.757 1.648 -12.247 1.00 94.88 86 TRP A C 1
ATOM 687 O O . TRP A 1 86 ? 4.752 2.366 -12.290 1.00 94.88 86 TRP A O 1
ATOM 697 N N . ASN A 1 87 ? 3.837 0.340 -12.504 1.00 95.31 87 ASN A N 1
ATOM 698 C CA . ASN A 1 87 ? 5.104 -0.362 -12.718 1.00 95.31 87 ASN A CA 1
ATOM 699 C C . ASN A 1 87 ? 5.842 0.142 -13.964 1.00 95.31 87 ASN A C 1
ATOM 701 O O . ASN A 1 87 ? 7.044 0.400 -13.894 1.00 95.31 87 ASN A O 1
ATOM 705 N N . PHE A 1 88 ? 5.118 0.349 -15.069 1.00 93.56 88 PHE A N 1
ATOM 706 C CA . PHE A 1 88 ? 5.674 0.920 -16.296 1.00 93.56 88 PHE A CA 1
ATOM 707 C C . PHE A 1 88 ? 6.244 2.321 -16.049 1.00 93.56 88 PHE A C 1
ATOM 709 O O . PHE A 1 88 ? 7.431 2.564 -16.264 1.00 93.56 88 PHE A O 1
ATOM 716 N N . THR A 1 89 ? 5.420 3.221 -15.510 1.00 94.06 89 THR A N 1
ATOM 717 C CA . THR A 1 89 ? 5.812 4.607 -15.242 1.00 94.06 89 THR A CA 1
ATOM 718 C C . THR A 1 89 ? 6.970 4.682 -14.256 1.00 94.06 89 THR A C 1
ATOM 720 O O . THR A 1 89 ? 7.917 5.420 -14.490 1.00 94.06 89 THR A O 1
ATOM 723 N N . LYS A 1 90 ? 6.967 3.869 -13.193 1.00 94.62 90 LYS A N 1
ATOM 724 C CA . LYS A 1 90 ? 8.065 3.797 -12.218 1.00 94.62 90 LYS A CA 1
ATOM 725 C C . LYS A 1 90 ? 9.376 3.354 -12.870 1.00 94.62 90 LYS A C 1
ATOM 727 O O . LYS A 1 90 ? 10.430 3.868 -12.507 1.00 94.62 90 LYS A O 1
ATOM 732 N N . LYS A 1 91 ? 9.326 2.418 -13.825 1.00 94.38 91 LYS A N 1
ATOM 733 C CA . LYS A 1 91 ? 10.505 2.005 -14.600 1.00 94.38 91 LYS A CA 1
ATOM 734 C C . LYS A 1 91 ? 11.016 3.152 -15.478 1.00 94.38 91 LYS A C 1
ATOM 736 O O . LYS A 1 91 ? 12.214 3.404 -15.466 1.00 94.38 91 LYS A O 1
ATOM 741 N N . MET A 1 92 ? 10.122 3.868 -16.159 1.00 92.81 92 MET A N 1
ATOM 742 C CA . MET A 1 92 ? 10.469 5.020 -17.004 1.00 92.81 92 MET A CA 1
ATOM 743 C C . MET A 1 92 ? 10.989 6.219 -16.193 1.00 92.81 92 MET A C 1
ATOM 745 O O . MET A 1 92 ? 11.948 6.872 -16.573 1.00 92.81 92 MET A O 1
ATOM 749 N N . MET A 1 93 ? 10.418 6.500 -15.023 1.00 91.44 93 MET A N 1
ATOM 750 C CA . MET A 1 93 ? 10.865 7.606 -14.168 1.00 91.44 93 MET A CA 1
ATOM 751 C C . MET A 1 93 ? 12.314 7.431 -13.697 1.00 91.44 93 MET A C 1
ATOM 753 O O . MET A 1 93 ? 13.027 8.417 -13.533 1.00 91.44 93 MET A O 1
ATOM 757 N N . LYS A 1 94 ? 12.776 6.185 -13.520 1.00 93.00 94 LYS A N 1
ATOM 758 C CA . LYS A 1 94 ? 14.167 5.894 -13.141 1.00 93.00 94 LYS A CA 1
ATOM 759 C C . LYS A 1 94 ? 15.178 6.243 -14.235 1.00 93.00 94 LYS A C 1
ATOM 761 O O . LYS A 1 94 ? 16.330 6.490 -13.9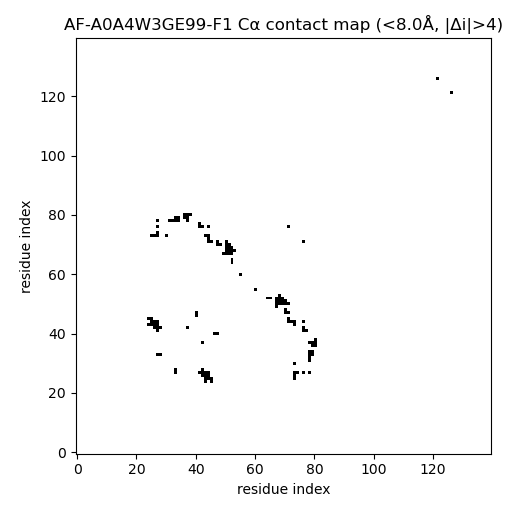01 1.00 93.00 94 LYS A O 1
ATOM 766 N N . THR A 1 95 ? 14.780 6.255 -15.510 1.00 88.31 95 THR A N 1
ATOM 767 C CA . THR A 1 95 ? 15.693 6.556 -16.627 1.00 88.31 95 THR A CA 1
ATOM 768 C C . THR A 1 95 ? 15.914 8.056 -16.834 1.00 88.31 95 THR A C 1
ATOM 770 O O . THR A 1 95 ? 16.763 8.435 -17.634 1.00 88.31 95 THR A O 1
ATOM 773 N N . GLY A 1 96 ? 15.199 8.913 -16.096 1.00 88.38 96 GLY A N 1
ATOM 774 C CA . GLY A 1 96 ? 15.363 10.363 -16.158 1.00 88.38 96 GLY A CA 1
ATOM 775 C C . GLY A 1 96 ? 14.796 10.990 -17.434 1.00 88.38 96 GLY A C 1
ATOM 776 O O . GLY A 1 96 ? 13.959 10.410 -18.125 1.00 88.38 96 GLY A O 1
ATOM 777 N N . MET A 1 97 ? 15.222 12.220 -17.719 1.00 91.19 97 MET A N 1
ATOM 778 C CA . MET A 1 97 ? 14.760 12.976 -18.885 1.00 91.19 97 MET A CA 1
ATOM 779 C C . MET A 1 97 ? 15.365 12.410 -20.171 1.00 91.19 97 MET A C 1
ATOM 781 O O . MET A 1 97 ? 16.582 12.245 -20.256 1.00 91.19 97 MET A O 1
ATOM 785 N N . TYR A 1 98 ? 14.527 12.183 -21.184 1.00 90.50 98 TYR A N 1
ATOM 786 C CA . TYR A 1 98 ? 14.984 11.775 -22.511 1.00 90.50 98 TYR A CA 1
ATOM 787 C C . TYR A 1 98 ? 15.976 12.795 -23.092 1.00 90.50 98 TYR A C 1
ATOM 789 O O . TYR A 1 98 ? 15.774 14.008 -22.984 1.00 90.50 98 TYR A O 1
ATOM 797 N N . ARG A 1 99 ? 17.042 12.288 -23.715 1.00 90.56 99 ARG A N 1
ATOM 798 C CA . ARG A 1 99 ? 18.030 13.064 -24.467 1.00 90.56 99 ARG A CA 1
ATOM 799 C C . ARG A 1 99 ? 18.214 12.407 -25.822 1.00 90.56 99 ARG A C 1
ATOM 801 O O . ARG A 1 99 ? 18.403 11.195 -25.889 1.00 90.56 99 ARG A O 1
ATOM 808 N N . ASP A 1 100 ? 18.162 13.214 -26.870 1.00 91.62 100 ASP A N 1
ATOM 809 C CA . ASP A 1 100 ? 18.491 12.762 -28.211 1.00 91.62 100 ASP A CA 1
ATOM 810 C C . ASP A 1 100 ? 19.995 12.932 -28.446 1.00 91.62 100 ASP A C 1
ATOM 812 O O . ASP A 1 100 ? 20.513 14.045 -28.367 1.00 91.62 100 ASP A O 1
ATOM 816 N N . ASN A 1 101 ? 20.684 11.816 -28.685 1.00 90.38 101 ASN A N 1
ATOM 817 C CA . ASN A 1 101 ? 22.112 11.771 -29.013 1.00 90.38 101 ASN A CA 1
ATOM 818 C C . ASN A 1 101 ? 22.349 11.143 -30.403 1.00 90.38 101 ASN A C 1
ATOM 820 O O . ASN A 1 101 ? 23.466 10.715 -30.699 1.00 90.38 101 ASN A O 1
ATOM 824 N N . GLY A 1 102 ? 21.306 11.008 -31.231 1.00 91.44 102 GLY A N 1
ATOM 825 C CA . GLY A 1 102 ? 21.419 10.441 -32.573 1.00 91.44 102 GLY A CA 1
ATOM 826 C C . GLY A 1 102 ? 21.992 11.439 -33.584 1.00 91.44 102 GLY A C 1
ATOM 827 O O . GLY A 1 102 ? 21.695 12.629 -33.537 1.00 91.44 102 GLY A O 1
ATOM 828 N N . PHE A 1 103 ? 22.793 10.953 -34.537 1.00 88.12 103 PHE A N 1
ATOM 829 C CA . PHE A 1 103 ? 23.157 11.736 -35.721 1.00 88.12 103 PHE A CA 1
ATOM 830 C C . PHE A 1 103 ? 22.050 11.647 -36.776 1.00 88.12 103 PHE A C 1
ATOM 832 O O . PHE A 1 103 ? 21.478 10.579 -37.005 1.00 88.12 103 PHE A O 1
ATOM 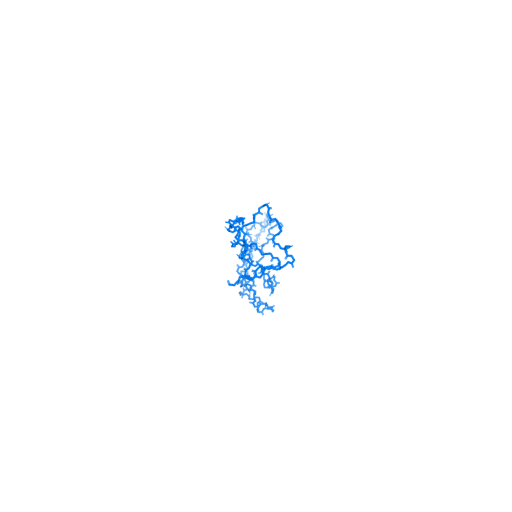839 N N . ASN A 1 104 ? 21.793 12.753 -37.477 1.00 83.94 104 ASN A N 1
ATOM 840 C CA . ASN A 1 104 ? 20.893 12.764 -38.627 1.00 83.94 104 ASN A CA 1
ATOM 841 C C . ASN A 1 104 ? 21.555 12.046 -39.811 1.00 83.94 104 ASN A C 1
ATOM 843 O O . ASN A 1 104 ? 22.313 12.643 -40.567 1.00 83.94 104 ASN A O 1
ATOM 847 N N . MET A 1 105 ? 21.257 10.755 -39.953 1.00 82.38 105 MET A N 1
ATOM 848 C CA . MET A 1 105 ? 21.764 9.881 -41.022 1.00 82.38 105 MET A CA 1
ATOM 849 C C . MET A 1 105 ? 20.731 9.639 -42.132 1.00 82.38 105 MET A C 1
ATOM 851 O O . MET A 1 105 ? 20.896 8.736 -42.951 1.00 82.38 105 MET A O 1
ATOM 855 N N . GLY A 1 106 ? 19.628 10.393 -42.142 1.00 78.69 106 GLY A N 1
ATOM 856 C CA . GLY A 1 106 ? 18.631 10.288 -43.200 1.00 78.69 106 GLY A CA 1
ATOM 857 C C . GLY A 1 106 ? 19.242 10.724 -44.526 1.00 78.69 106 GLY A C 1
ATOM 858 O O . GLY A 1 106 ? 19.540 11.903 -44.694 1.00 78.69 106 GLY A O 1
ATOM 859 N N . SER A 1 107 ? 19.422 9.789 -45.462 1.00 73.69 107 SER A N 1
ATOM 860 C CA . SER A 1 107 ? 19.703 10.157 -46.844 1.00 73.69 107 SER A CA 1
ATOM 861 C C . SER A 1 107 ? 18.504 10.916 -47.403 1.00 73.69 107 SER A C 1
ATOM 863 O O . SER A 1 107 ? 17.344 10.570 -47.156 1.00 73.69 107 SER A O 1
ATOM 865 N N . GLU A 1 108 ? 18.785 11.989 -48.128 1.00 66.50 108 GLU A N 1
ATOM 866 C CA . GLU A 1 108 ? 17.764 12.746 -48.836 1.00 66.50 108 GLU A CA 1
ATOM 867 C C . GLU A 1 108 ? 17.046 11.825 -49.842 1.00 66.50 108 GLU A C 1
ATOM 869 O O . GLU A 1 108 ? 17.663 11.066 -50.587 1.00 66.50 108 GLU A O 1
ATOM 874 N N . LYS A 1 109 ? 15.712 11.840 -49.811 1.00 62.78 109 LYS A N 1
ATOM 875 C CA . LYS A 1 109 ? 14.852 11.104 -50.743 1.00 62.78 109 LYS A CA 1
ATOM 876 C C . LYS A 1 109 ? 14.135 12.158 -51.569 1.00 62.78 109 LYS A C 1
ATOM 878 O O . LYS A 1 109 ? 13.260 12.838 -51.033 1.00 62.78 109 LYS A O 1
ATOM 883 N N . THR A 1 110 ? 14.526 12.370 -52.824 1.00 61.06 110 THR A N 1
ATOM 884 C CA . THR A 1 110 ? 13.791 13.319 -53.671 1.00 61.06 110 THR A CA 1
ATOM 885 C C . THR A 1 110 ? 12.581 12.614 -54.286 1.00 61.06 110 THR A C 1
ATOM 887 O O . THR A 1 110 ? 12.621 11.425 -54.574 1.00 61.06 110 THR A O 1
ATOM 890 N N . PHE A 1 111 ? 11.466 13.330 -54.451 1.00 55.66 111 PHE A N 1
ATOM 891 C CA . PHE A 1 111 ? 10.189 12.744 -54.893 1.00 55.66 111 PHE A CA 1
ATOM 892 C C . PHE A 1 111 ? 10.256 12.098 -56.291 1.00 55.66 111 PHE A C 1
ATOM 894 O O . PHE A 1 111 ? 9.444 11.242 -56.620 1.00 55.66 111 PHE A O 1
ATOM 901 N N . VAL A 1 112 ? 11.219 12.522 -57.113 1.00 52.88 112 VAL A N 1
ATOM 902 C CA . VAL A 1 112 ? 11.367 12.119 -58.520 1.00 52.88 112 VAL A CA 1
ATOM 903 C C . VAL A 1 112 ? 12.376 10.982 -58.693 1.00 52.88 112 VAL A C 1
ATOM 905 O O . VAL A 1 112 ? 12.510 10.461 -59.795 1.00 52.88 112 VAL A O 1
ATOM 908 N N . THR A 1 113 ? 13.065 10.564 -57.630 1.00 49.28 113 THR A N 1
ATOM 909 C CA . THR A 1 113 ? 14.191 9.651 -57.769 1.00 49.28 113 THR A CA 1
ATOM 910 C C . THR A 1 113 ? 13.907 8.232 -57.282 1.00 49.28 113 THR A C 1
ATOM 912 O O . THR A 1 113 ? 13.536 7.997 -56.130 1.00 49.28 113 THR A O 1
ATOM 915 N N . GLY A 1 114 ? 14.042 7.275 -58.198 1.00 54.03 114 GLY A N 1
ATOM 916 C CA . GLY A 1 114 ? 13.963 5.843 -57.926 1.00 54.03 114 GLY A CA 1
ATOM 917 C C . GLY A 1 114 ? 15.279 5.305 -57.357 1.00 54.03 114 GLY A C 1
ATOM 918 O O . GLY A 1 114 ? 16.218 6.049 -57.097 1.00 54.03 114 GLY A O 1
ATOM 919 N N . LEU A 1 115 ? 15.359 3.982 -57.183 1.00 50.69 115 LEU A N 1
ATOM 920 C CA . LEU A 1 115 ? 16.487 3.247 -56.576 1.00 50.69 115 LEU A CA 1
ATOM 921 C C . LEU A 1 115 ? 17.880 3.566 -57.179 1.00 50.69 115 LEU A C 1
ATOM 923 O O . LEU A 1 115 ? 18.891 3.308 -56.535 1.00 50.69 115 LEU A O 1
ATOM 927 N N . GLU A 1 116 ? 17.939 4.138 -58.383 1.00 47.91 116 GLU A N 1
ATOM 928 C CA . GLU A 1 116 ? 19.171 4.349 -59.160 1.00 47.91 116 GLU A CA 1
ATOM 929 C C . GLU A 1 116 ? 19.747 5.771 -59.084 1.00 47.91 116 GLU A C 1
ATOM 931 O O . GLU A 1 116 ? 20.832 6.049 -59.605 1.00 47.91 116 GLU A O 1
ATOM 936 N N . ASP A 1 117 ? 19.064 6.692 -58.415 1.00 52.69 117 ASP A N 1
ATOM 937 C CA . ASP A 1 117 ? 19.458 8.094 -58.423 1.00 52.69 117 ASP A CA 1
ATOM 938 C C . ASP A 1 117 ? 20.443 8.400 -57.303 1.00 52.69 117 ASP A C 1
ATOM 940 O O . ASP A 1 117 ? 20.124 8.778 -56.172 1.00 52.69 117 ASP A O 1
ATOM 944 N N . LYS A 1 118 ? 21.710 8.230 -57.657 1.00 51.88 118 LYS A N 1
ATOM 945 C CA . LYS A 1 118 ? 22.841 8.703 -56.870 1.00 51.88 118 LYS A CA 1
ATOM 946 C C . LYS A 1 118 ? 22.741 10.220 -56.771 1.00 51.88 118 LYS A C 1
ATOM 948 O O . LYS A 1 118 ? 22.817 10.918 -57.780 1.00 51.88 118 LYS A O 1
ATOM 953 N N . LEU A 1 119 ? 22.630 10.730 -55.551 1.00 51.91 119 LEU A N 1
ATOM 954 C CA . LEU A 1 119 ? 22.790 12.149 -55.255 1.00 51.91 119 LEU A CA 1
ATOM 955 C C . LEU A 1 119 ? 24.211 12.562 -55.603 1.00 51.91 119 LEU A C 1
ATOM 957 O O . LEU A 1 119 ? 25.143 12.449 -54.809 1.00 51.91 119 LEU A O 1
ATOM 961 N N . THR A 1 120 ? 24.405 12.984 -56.845 1.00 51.06 120 THR A N 1
ATOM 962 C CA . THR A 1 120 ? 25.650 13.616 -57.242 1.00 51.06 120 THR A CA 1
ATOM 963 C C . THR A 1 120 ? 25.795 14.900 -56.440 1.00 51.06 120 THR A C 1
ATOM 965 O O . THR A 1 120 ? 24.830 15.655 -56.315 1.00 51.06 120 THR A O 1
ATOM 968 N N . PHE A 1 121 ? 27.001 15.137 -55.921 1.00 50.94 121 PHE A N 1
ATOM 969 C CA . PHE A 1 121 ? 27.415 16.397 -55.311 1.00 50.94 121 PHE A CA 1
ATOM 970 C C . PHE A 1 121 ? 26.813 17.581 -56.080 1.00 50.94 121 PHE A C 1
ATOM 972 O O . PHE A 1 121 ? 27.066 17.742 -57.276 1.00 50.94 121 PHE A O 1
ATOM 979 N N . GLN A 1 122 ? 25.961 18.354 -55.406 1.00 52.78 122 GLN A N 1
ATOM 980 C CA . GLN A 1 122 ? 25.289 19.508 -55.991 1.00 52.78 122 GLN A CA 1
ATOM 981 C C . GLN A 1 122 ? 26.346 20.565 -56.325 1.00 52.78 122 GLN A C 1
ATOM 983 O O . GLN A 1 122 ? 26.873 21.237 -55.436 1.00 52.78 122 GLN A O 1
ATOM 988 N N . ASP A 1 123 ? 26.669 20.707 -57.610 1.00 52.62 123 ASP A N 1
ATOM 989 C CA . ASP A 1 123 ? 27.455 21.835 -58.090 1.00 52.62 123 ASP A CA 1
ATOM 990 C C . ASP A 1 123 ? 26.596 23.099 -57.956 1.00 52.62 123 ASP A C 1
ATOM 992 O O . ASP A 1 123 ? 25.614 23.285 -58.678 1.00 52.62 123 ASP A O 1
ATOM 996 N N . ARG A 1 124 ? 26.950 23.971 -57.002 1.00 55.62 124 ARG A N 1
ATOM 997 C CA . ARG A 1 124 ? 26.211 25.212 -56.704 1.00 55.62 124 ARG A CA 1
ATOM 998 C C . ARG A 1 124 ? 26.186 26.206 -57.866 1.00 55.62 124 ARG A C 1
ATOM 1000 O O . ARG A 1 124 ? 25.523 27.231 -57.754 1.00 55.62 124 ARG A O 1
ATOM 1007 N N . LEU A 1 125 ? 26.912 25.941 -58.949 1.00 55.56 125 LEU A N 1
ATOM 1008 C CA . LEU A 1 125 ? 26.893 26.756 -60.160 1.00 55.56 125 LEU A CA 1
ATOM 1009 C C . LEU A 1 125 ? 25.982 26.188 -61.256 1.00 55.56 125 LEU A C 1
ATOM 1011 O O . LEU A 1 125 ? 25.781 26.859 -62.264 1.00 55.56 125 LEU A O 1
ATOM 1015 N N . ASN A 1 126 ? 25.402 24.994 -61.075 1.00 52.91 126 ASN A N 1
ATOM 1016 C CA . ASN A 1 126 ? 24.617 24.332 -62.116 1.00 52.91 126 ASN A CA 1
ATOM 1017 C C . ASN A 1 126 ? 23.333 23.686 -61.569 1.00 52.91 126 ASN A C 1
ATOM 1019 O O . ASN A 1 126 ? 23.197 22.469 -61.458 1.00 52.91 126 ASN A O 1
ATOM 1023 N N . PHE A 1 127 ? 22.345 24.532 -61.266 1.00 53.34 127 PHE A N 1
ATOM 1024 C CA . PHE A 1 127 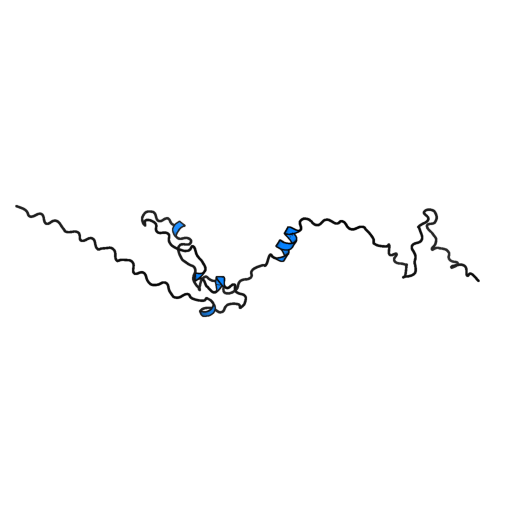? 21.038 24.135 -60.721 1.00 53.34 127 PHE A CA 1
ATOM 1025 C C . PHE A 1 127 ? 20.084 23.470 -61.733 1.00 53.34 127 PHE A C 1
ATOM 1027 O O . PHE A 1 127 ? 18.940 23.182 -61.389 1.00 53.34 127 PHE A O 1
ATOM 1034 N N . GLN A 1 128 ? 20.501 23.238 -62.983 1.00 46.88 128 GLN A N 1
ATOM 1035 C CA . GLN A 1 128 ? 19.612 22.756 -64.046 1.00 46.88 128 GLN A CA 1
ATOM 1036 C C . GLN A 1 128 ? 20.216 21.606 -64.859 1.00 46.88 128 GLN A C 1
ATOM 1038 O O . GLN A 1 128 ? 20.375 21.701 -66.071 1.00 46.88 128 GLN A O 1
ATOM 1043 N N . LYS A 1 129 ? 20.511 20.471 -64.215 1.00 50.22 129 LYS A N 1
ATOM 1044 C CA . LYS A 1 129 ? 20.787 19.225 -64.961 1.00 50.22 129 LYS A CA 1
ATOM 1045 C C . LYS A 1 129 ? 19.525 18.527 -65.488 1.00 50.22 129 LYS A C 1
ATOM 1047 O O . LYS A 1 129 ? 19.636 17.654 -66.337 1.00 50.22 129 LYS A O 1
ATOM 1052 N N . SER A 1 130 ? 18.335 18.919 -65.032 1.00 48.12 130 SER A N 1
ATOM 1053 C CA . SER A 1 130 ? 17.062 18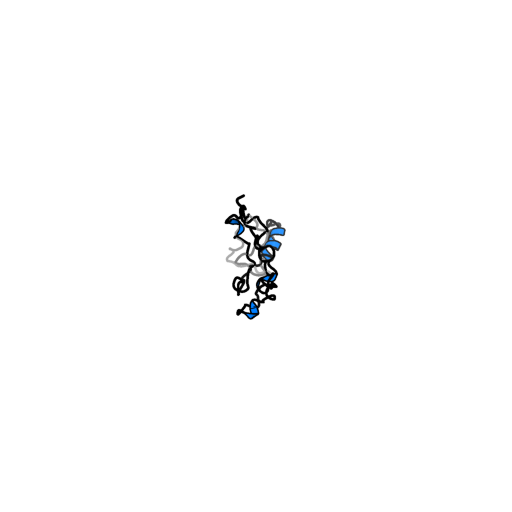.269 -65.381 1.00 48.12 130 SER A CA 1
ATOM 1054 C C . SER A 1 130 ? 16.292 18.914 -66.546 1.00 48.12 130 SER A C 1
ATOM 1056 O O . SER A 1 130 ? 15.165 18.509 -66.801 1.00 48.12 130 SER A O 1
ATOM 1058 N N . TYR A 1 131 ? 16.855 19.907 -67.249 1.00 46.72 131 TYR A N 1
ATOM 1059 C CA . TYR A 1 131 ? 16.146 20.658 -68.305 1.00 46.72 131 TYR A CA 1
ATOM 1060 C C . TYR A 1 131 ? 16.801 20.589 -69.695 1.00 46.72 131 TYR A C 1
ATOM 1062 O O . TYR A 1 131 ? 16.606 21.482 -70.516 1.00 46.72 131 TYR A O 1
ATOM 1070 N N . LEU A 1 132 ? 17.552 19.531 -70.016 1.00 48.09 132 LEU A N 1
ATOM 1071 C CA . LEU A 1 132 ? 17.892 19.266 -71.417 1.00 48.09 132 LEU A CA 1
ATOM 1072 C C . LEU A 1 132 ? 16.755 18.471 -72.068 1.00 48.09 132 LEU A C 1
ATOM 1074 O O . LEU A 1 132 ? 16.630 17.264 -71.878 1.00 48.09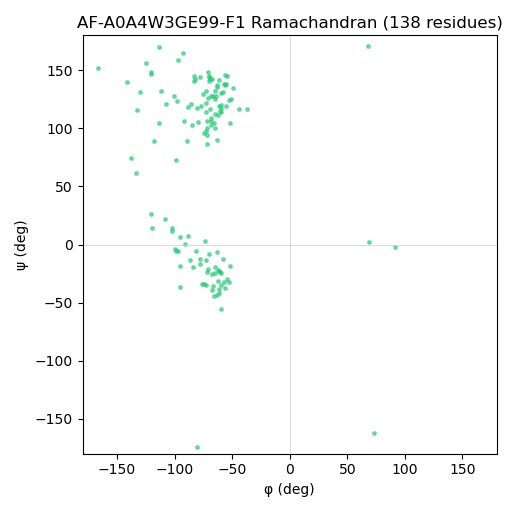 132 LEU A O 1
ATOM 1078 N N . LEU A 1 133 ? 15.934 19.169 -72.861 1.00 46.50 133 LEU A N 1
ATOM 1079 C CA . LEU A 1 133 ? 14.828 18.613 -73.657 1.00 46.50 133 LEU A CA 1
ATOM 1080 C C . LEU A 1 133 ? 15.278 17.531 -74.666 1.00 46.50 133 LEU A C 1
ATOM 1082 O O . LEU A 1 133 ? 14.440 16.855 -75.253 1.00 46.50 133 LEU A O 1
ATOM 1086 N N . SER A 1 134 ? 16.587 17.388 -74.896 1.00 48.78 134 SER A N 1
ATOM 1087 C CA . SER A 1 134 ? 17.180 16.506 -75.906 1.00 48.78 134 SER A CA 1
ATOM 1088 C C . SER A 1 134 ? 17.525 15.094 -75.417 1.00 48.78 134 SER A C 1
ATOM 1090 O O . SER A 1 134 ? 18.043 14.311 -76.206 1.00 48.78 134 SER A O 1
ATOM 1092 N N . GLY A 1 135 ? 17.264 14.752 -74.150 1.00 51.62 135 GLY A N 1
ATOM 1093 C CA . GLY A 1 135 ? 17.638 13.446 -73.590 1.00 51.62 135 GLY A CA 1
ATOM 1094 C C . GLY A 1 135 ? 19.161 13.242 -73.455 1.00 51.62 135 GLY A C 1
ATOM 1095 O O . GLY A 1 135 ? 19.947 14.088 -73.893 1.00 51.62 135 GLY A O 1
ATOM 1096 N N . PRO A 1 136 ? 19.604 12.160 -72.785 1.00 52.59 136 PRO A N 1
ATOM 1097 C CA . PRO A 1 136 ? 21.026 11.878 -72.605 1.00 52.59 136 PRO A CA 1
ATOM 1098 C C . PRO A 1 136 ? 21.681 11.492 -73.945 1.00 52.59 136 PRO A C 1
ATOM 1100 O O . PRO A 1 136 ? 21.052 10.793 -74.741 1.00 52.59 136 PRO A O 1
ATOM 1103 N N . PRO A 1 137 ? 22.934 11.909 -74.214 1.00 47.22 137 PRO A N 1
ATOM 1104 C CA . PRO A 1 137 ? 23.627 11.498 -75.428 1.00 47.22 137 PRO A CA 1
ATOM 1105 C C . PRO A 1 137 ? 23.870 9.985 -75.395 1.00 47.22 137 PRO A C 1
ATOM 1107 O O . PRO A 1 137 ? 24.454 9.463 -74.445 1.00 47.22 137 PRO A O 1
ATOM 1110 N N . HIS A 1 138 ? 23.409 9.287 -76.432 1.00 45.75 138 HIS A N 1
ATOM 1111 C CA . HIS A 1 138 ? 23.741 7.885 -76.654 1.00 45.75 138 HIS A CA 1
ATOM 1112 C C . HIS A 1 138 ? 25.249 7.753 -76.900 1.00 45.75 138 HIS A C 1
ATOM 1114 O O . HIS A 1 138 ? 25.806 8.453 -77.744 1.00 45.75 138 HIS A O 1
ATOM 1120 N N . THR A 1 139 ? 25.900 6.868 -76.153 1.00 49.06 139 THR A N 1
ATOM 1121 C CA . THR A 1 139 ? 27.288 6.454 -76.380 1.00 49.06 139 THR A CA 1
ATOM 1122 C C . THR A 1 139 ? 27.287 5.136 -77.151 1.00 49.06 139 THR A C 1
ATOM 1124 O O . THR A 1 139 ? 26.654 4.184 -76.687 1.00 49.06 139 THR A O 1
ATOM 1127 N N . GLU A 1 140 ? 27.959 5.104 -78.306 1.00 34.34 140 GLU A N 1
ATOM 1128 C CA . GLU A 1 140 ? 28.377 3.870 -78.998 1.00 34.34 140 GLU A CA 1
ATOM 1129 C C . GLU A 1 140 ? 29.443 3.107 -78.200 1.00 34.34 140 GLU A C 1
ATOM 1131 O O . GLU A 1 140 ? 30.251 3.772 -77.505 1.00 34.34 140 GLU A O 1
#